Protein AF-A0AAJ6JNU2-F1 (afdb_monomer_lite)

pLDDT: mean 70.63, std 19.5, range [40.94, 92.75]

Sequence (84 aa):
MYQHRTKAVPGFTSRYNITRLVWFEICDDPISAISREKELGKRRWSWKTQLIEATNPQWNDLYESICIQGRHSGASRSDEPGIS

Foldseek 3Di:
DPPPPDDDDDDPPPPPPPVADQDDDDDPDPVVVVVVVVVVVPDDPVVVVVVSCVPRVPSHGCPVVVVVVVPPPDDPPDDDDDDD

Structure (mmCIF, N/CA/C/O backbone):
data_AF-A0AAJ6JNU2-F1
#
_entry.id   AF-A0AAJ6JNU2-F1
#
loop_
_atom_site.group_PDB
_atom_site.id
_atom_site.type_symbol
_atom_site.label_atom_id
_atom_site.label_alt_id
_atom_site.label_comp_id
_atom_site.label_asym_id
_atom_site.label_entity_id
_atom_site.label_seq_id
_atom_site.pdbx_PDB_ins_code
_atom_site.Cartn_x
_atom_site.Cartn_y
_atom_site.Cartn_z
_atom_site.occupancy
_atom_site.B_iso_or_equiv
_atom_site.auth_seq_id
_atom_site.auth_comp_id
_atom_site.auth_asym_id
_atom_site.auth_atom_id
_atom_site.pdbx_PDB_model_num
ATOM 1 N N . MET A 1 1 ? 20.402 -10.865 -23.757 1.00 53.56 1 MET A N 1
ATOM 2 C CA . MET A 1 1 ? 18.947 -11.039 -23.974 1.00 53.56 1 MET A CA 1
ATOM 3 C C . MET A 1 1 ? 18.566 -12.528 -23.958 1.00 53.56 1 MET A C 1
ATOM 5 O O . MET A 1 1 ? 18.018 -13.034 -24.922 1.00 53.56 1 MET A O 1
ATOM 9 N N . TYR A 1 2 ? 18.904 -13.243 -22.870 1.00 46.19 2 TYR A N 1
ATOM 10 C CA . TYR A 1 2 ? 18.595 -14.675 -22.668 1.00 46.19 2 TYR A CA 1
ATOM 11 C C . TYR A 1 2 ? 18.799 -15.099 -21.189 1.00 46.19 2 TYR A C 1
ATOM 13 O O . TYR A 1 2 ? 19.355 -16.152 -20.914 1.00 46.19 2 TYR A O 1
ATOM 21 N N . GLN A 1 3 ? 18.448 -14.248 -20.210 1.00 42.72 3 GLN A N 1
ATOM 22 C CA . GLN A 1 3 ? 18.671 -14.554 -18.776 1.00 42.72 3 GLN A CA 1
ATOM 23 C C . GLN A 1 3 ? 17.507 -14.205 -17.827 1.00 42.72 3 GLN A C 1
ATOM 25 O O . GLN A 1 3 ? 17.628 -14.409 -16.630 1.00 42.72 3 GLN A O 1
ATOM 30 N N . HIS A 1 4 ? 16.346 -13.766 -18.325 1.00 43.47 4 HIS A N 1
ATOM 31 C CA . HIS A 1 4 ? 15.155 -13.541 -17.479 1.00 43.47 4 HIS A CA 1
ATOM 32 C C . HIS A 1 4 ? 14.154 -14.709 -17.498 1.00 43.47 4 HIS A C 1
ATOM 34 O O . HIS A 1 4 ? 13.022 -14.587 -17.037 1.00 43.47 4 HIS A O 1
ATOM 40 N N . ARG A 1 5 ? 14.565 -15.862 -18.038 1.00 45.91 5 ARG A N 1
ATOM 41 C CA . ARG A 1 5 ? 13.714 -17.040 -18.232 1.00 45.91 5 ARG A CA 1
ATOM 42 C C . ARG A 1 5 ? 13.952 -18.092 -17.144 1.00 45.91 5 ARG A C 1
ATOM 44 O O . ARG A 1 5 ? 14.159 -19.257 -17.453 1.00 45.91 5 ARG A O 1
ATOM 51 N N . THR A 1 6 ? 13.898 -17.698 -15.876 1.00 41.66 6 THR A N 1
ATOM 52 C CA . THR A 1 6 ? 13.889 -18.645 -14.750 1.00 41.66 6 THR A CA 1
ATOM 53 C C . THR A 1 6 ? 13.015 -18.114 -13.618 1.00 41.66 6 THR A C 1
ATOM 55 O O . THR A 1 6 ? 13.286 -17.099 -12.988 1.00 41.66 6 THR A O 1
ATOM 58 N N . LYS A 1 7 ? 11.914 -18.834 -13.405 1.00 47.00 7 LYS A N 1
ATOM 59 C CA . LYS A 1 7 ? 10.867 -18.647 -12.399 1.00 47.00 7 LYS A CA 1
ATOM 60 C C . LYS A 1 7 ? 11.439 -18.698 -10.973 1.00 47.00 7 LYS A C 1
ATOM 62 O O . LYS A 1 7 ? 11.486 -19.774 -10.385 1.00 47.00 7 LYS A O 1
ATOM 67 N N . ALA A 1 8 ? 11.862 -17.572 -10.407 1.00 43.56 8 ALA A N 1
ATOM 68 C CA . ALA A 1 8 ? 12.512 -17.578 -9.098 1.00 43.56 8 ALA A CA 1
ATOM 69 C C . ALA A 1 8 ? 12.122 -16.384 -8.221 1.00 43.56 8 ALA A C 1
ATOM 71 O O . ALA A 1 8 ? 12.971 -15.569 -7.891 1.00 43.56 8 ALA A O 1
ATOM 72 N N . VAL A 1 9 ? 10.866 -16.315 -7.769 1.00 43.62 9 VAL A N 1
ATOM 73 C CA . VAL A 1 9 ? 10.634 -15.819 -6.402 1.00 43.62 9 VAL A CA 1
ATOM 74 C C . VAL A 1 9 ? 9.537 -16.652 -5.732 1.00 43.62 9 VAL A C 1
ATOM 76 O O . VAL A 1 9 ? 8.351 -16.347 -5.850 1.00 43.62 9 VAL A O 1
ATOM 79 N N . PRO A 1 10 ? 9.904 -17.730 -5.023 1.00 42.03 10 PRO A N 1
ATOM 80 C CA . PRO A 1 10 ? 9.057 -18.303 -3.991 1.00 42.03 10 PRO A CA 1
ATOM 81 C C . PRO A 1 10 ? 8.790 -17.236 -2.913 1.00 42.03 10 PRO A C 1
ATOM 83 O O . PRO A 1 10 ? 9.662 -16.899 -2.120 1.00 42.03 10 PRO A O 1
ATOM 86 N N . GLY A 1 11 ? 7.583 -16.667 -2.960 1.00 49.44 11 GLY A N 1
ATOM 87 C CA . GLY A 1 11 ? 6.817 -16.059 -1.868 1.00 49.44 11 GLY A CA 1
ATOM 88 C C . GLY A 1 11 ? 7.548 -15.195 -0.837 1.00 49.44 11 GLY A C 1
ATOM 89 O O . GLY A 1 11 ? 7.711 -15.616 0.306 1.00 49.44 11 GLY A O 1
ATOM 90 N N . PHE A 1 12 ? 7.808 -13.925 -1.164 1.00 47.69 12 PHE A N 1
ATOM 91 C CA . PHE A 1 12 ? 8.071 -12.880 -0.154 1.00 47.69 12 PHE A CA 1
ATOM 92 C C . PHE A 1 12 ? 6.893 -12.729 0.840 1.00 47.69 12 PHE A C 1
ATOM 94 O O . PHE A 1 12 ? 7.059 -12.311 1.984 1.00 47.69 12 PHE A O 1
ATOM 101 N N . THR A 1 13 ? 5.697 -13.142 0.414 1.00 49.03 13 THR A N 1
ATOM 102 C CA . THR A 1 13 ? 4.431 -13.113 1.154 1.00 49.03 13 THR A CA 1
ATOM 103 C C . THR A 1 13 ? 4.294 -14.203 2.221 1.00 49.03 13 THR A C 1
ATOM 105 O O . THR A 1 13 ? 3.520 -14.031 3.159 1.00 49.03 13 THR A O 1
ATOM 108 N N . SER A 1 14 ? 5.065 -15.297 2.154 1.00 48.47 14 SER A N 1
ATOM 109 C CA . SER A 1 14 ? 4.902 -16.432 3.080 1.00 48.47 14 SER A CA 1
ATOM 110 C C . SER A 1 14 ? 5.516 -16.198 4.464 1.00 48.47 14 SER A C 1
ATOM 112 O O . SER A 1 14 ? 5.129 -16.877 5.412 1.00 48.47 14 SER A O 1
ATOM 114 N N . ARG A 1 15 ? 6.480 -15.276 4.605 1.00 45.16 15 ARG A N 1
ATOM 115 C CA . ARG A 1 15 ? 7.185 -15.055 5.882 1.00 45.16 15 ARG A CA 1
ATOM 116 C C . ARG A 1 15 ? 6.548 -14.014 6.800 1.00 45.16 15 ARG A C 1
ATOM 118 O O . ARG A 1 15 ? 6.872 -14.014 7.981 1.00 45.16 15 ARG A O 1
ATOM 125 N N . TYR A 1 16 ? 5.668 -13.148 6.295 1.00 48.19 16 TYR A N 1
ATOM 126 C CA . TYR A 1 16 ? 5.219 -11.967 7.049 1.00 48.19 16 TYR A CA 1
ATOM 127 C C . TYR A 1 16 ? 3.746 -11.960 7.461 1.00 48.19 16 TYR A C 1
ATOM 129 O O . TYR A 1 16 ? 3.284 -10.950 7.980 1.00 48.19 16 TYR A O 1
ATOM 137 N N . ASN A 1 17 ? 3.001 -13.057 7.274 1.00 49.28 17 ASN A N 1
ATOM 138 C CA . ASN A 1 17 ? 1.565 -13.103 7.585 1.00 49.28 17 ASN A CA 1
ATOM 139 C C . ASN A 1 17 ? 0.806 -11.890 6.997 1.00 49.28 17 ASN A C 1
ATOM 141 O O . ASN A 1 17 ? -0.142 -11.377 7.589 1.00 49.28 17 ASN A O 1
ATOM 145 N N . ILE A 1 18 ? 1.267 -11.397 5.837 1.00 59.88 18 ILE A N 1
ATOM 146 C CA . ILE A 1 18 ? 0.602 -10.350 5.060 1.00 59.88 18 ILE A CA 1
ATOM 147 C C . ILE A 1 18 ? -0.564 -11.059 4.385 1.00 59.88 18 ILE A C 1
ATOM 149 O O . ILE A 1 18 ? -0.474 -11.507 3.249 1.00 59.88 18 ILE A O 1
ATOM 153 N N . THR A 1 19 ? -1.622 -11.282 5.156 1.00 65.06 19 THR A N 1
ATOM 154 C CA . THR A 1 19 ? -2.720 -12.170 4.770 1.00 65.06 19 THR A CA 1
ATOM 155 C C . THR A 1 19 ? -3.622 -11.586 3.691 1.00 65.06 19 THR A C 1
ATOM 157 O O . THR A 1 19 ? -4.452 -12.322 3.183 1.00 65.06 19 THR A O 1
ATOM 160 N N . ARG A 1 20 ? -3.526 -10.280 3.390 1.00 74.94 20 ARG A N 1
ATOM 161 C CA . ARG A 1 20 ? -4.389 -9.602 2.410 1.00 74.94 20 ARG A CA 1
ATOM 162 C C . ARG A 1 20 ? -3.654 -8.472 1.693 1.00 74.94 20 ARG A C 1
ATOM 164 O O . ARG A 1 20 ? -3.176 -7.542 2.348 1.00 74.94 20 ARG A O 1
ATOM 171 N N . LEU A 1 21 ? -3.614 -8.521 0.362 1.00 86.12 21 LEU A N 1
ATOM 172 C CA . LEU A 1 21 ? -3.146 -7.425 -0.486 1.00 86.12 21 LEU A CA 1
ATOM 173 C C . LEU A 1 21 ? -4.357 -6.616 -0.955 1.00 86.12 21 LEU A C 1
ATOM 175 O O . LEU A 1 21 ? -5.039 -7.020 -1.882 1.00 86.12 21 LEU A O 1
ATOM 179 N N . VAL A 1 22 ? -4.640 -5.471 -0.335 1.00 88.44 22 VAL A N 1
ATOM 180 C CA . VAL A 1 22 ? -5.854 -4.688 -0.662 1.00 88.44 22 VAL A CA 1
ATOM 181 C C . VAL A 1 22 ? -5.615 -3.525 -1.624 1.00 88.44 22 VAL A C 1
ATOM 183 O O . VAL A 1 22 ? -6.576 -2.976 -2.153 1.00 88.44 22 VAL A O 1
ATOM 186 N N . TRP A 1 23 ? -4.356 -3.148 -1.863 1.00 87.69 23 TRP A N 1
ATOM 187 C CA . TRP A 1 23 ? -3.985 -2.073 -2.783 1.00 87.69 23 TRP A CA 1
ATOM 188 C C . TRP A 1 23 ? -2.547 -2.238 -3.280 1.00 87.69 23 TRP A C 1
ATOM 190 O O . TRP A 1 23 ? -1.661 -2.605 -2.506 1.00 87.69 23 TRP A O 1
ATOM 200 N N . PHE A 1 24 ? -2.320 -1.945 -4.560 1.00 86.75 24 PHE A N 1
ATOM 201 C CA . PHE A 1 24 ? -0.999 -1.820 -5.170 1.00 86.75 24 PHE A CA 1
ATOM 202 C C . PHE A 1 24 ? -1.052 -0.786 -6.302 1.00 86.75 24 PHE A C 1
ATOM 204 O O . PHE A 1 24 ? -2.117 -0.508 -6.850 1.00 86.75 24 PHE A O 1
ATOM 211 N N . GLU A 1 25 ? 0.105 -0.244 -6.666 1.00 84.88 25 GLU A N 1
ATOM 212 C CA . GLU A 1 25 ? 0.274 0.666 -7.799 1.00 84.88 25 GLU A CA 1
ATOM 213 C C . GLU A 1 25 ? 1.429 0.150 -8.660 1.00 84.88 25 GLU A C 1
ATOM 215 O O . GLU A 1 25 ? 2.451 -0.296 -8.132 1.00 84.88 25 GLU A O 1
ATOM 220 N N . ILE A 1 26 ? 1.253 0.168 -9.981 1.00 85.56 26 ILE A N 1
ATOM 221 C CA . ILE A 1 26 ? 2.313 -0.172 -10.934 1.00 85.56 26 ILE A CA 1
ATOM 222 C C . ILE A 1 26 ? 3.031 1.127 -11.288 1.00 85.56 26 ILE A C 1
ATOM 224 O O . ILE A 1 26 ? 2.395 2.099 -11.687 1.00 85.56 26 ILE A O 1
ATOM 228 N N . CYS A 1 27 ? 4.353 1.139 -11.146 1.00 85.06 27 CYS A N 1
ATOM 229 C CA . CYS A 1 27 ? 5.194 2.251 -11.569 1.00 85.06 27 CYS A CA 1
ATOM 230 C C . CYS A 1 27 ? 6.143 1.772 -12.668 1.00 85.06 27 CYS A C 1
ATOM 232 O O . CYS A 1 27 ? 6.781 0.731 -12.517 1.00 85.06 27 CYS A O 1
ATOM 234 N N . ASP A 1 28 ? 6.268 2.557 -13.736 1.00 86.56 28 ASP A N 1
ATOM 235 C CA . ASP A 1 28 ? 7.109 2.212 -14.890 1.00 86.56 28 ASP A CA 1
ATOM 236 C C . ASP A 1 28 ? 8.611 2.374 -14.611 1.00 86.56 28 ASP A C 1
ATOM 238 O O . ASP A 1 28 ? 9.444 1.790 -15.299 1.00 86.56 28 ASP A O 1
ATOM 242 N N . ASP A 1 29 ? 8.959 3.159 -13.587 1.00 90.38 29 ASP A N 1
ATOM 243 C CA . ASP A 1 29 ? 10.336 3.472 -13.221 1.00 90.38 29 ASP A CA 1
ATOM 244 C C . ASP A 1 29 ? 10.594 3.236 -11.716 1.00 90.38 29 ASP A C 1
ATOM 246 O O . ASP A 1 29 ? 9.768 3.615 -10.870 1.00 90.38 29 ASP A O 1
ATOM 250 N N . PRO A 1 30 ? 11.740 2.633 -11.343 1.00 87.62 30 PRO A N 1
ATOM 251 C CA . PRO A 1 30 ? 12.075 2.352 -9.948 1.00 87.62 30 PRO A CA 1
ATOM 252 C C . PRO A 1 30 ? 12.212 3.609 -9.074 1.00 87.62 30 PRO A C 1
ATOM 254 O O . PRO A 1 30 ? 11.892 3.560 -7.885 1.00 87.62 30 PRO A O 1
ATOM 257 N N . ILE A 1 31 ? 12.644 4.748 -9.622 1.00 92.31 31 ILE A N 1
ATOM 258 C CA . ILE A 1 31 ? 12.748 6.020 -8.887 1.00 92.31 31 ILE A CA 1
ATOM 259 C C . ILE A 1 31 ? 11.349 6.529 -8.528 1.00 92.31 31 ILE A C 1
ATOM 261 O O . ILE A 1 31 ? 11.127 6.995 -7.401 1.00 92.31 31 ILE A O 1
ATOM 265 N N . SER A 1 32 ? 10.395 6.397 -9.453 1.00 88.31 32 SER A N 1
ATOM 266 C CA . SER A 1 32 ? 8.987 6.727 -9.212 1.00 88.31 32 SER A CA 1
ATOM 267 C C . SER A 1 32 ? 8.400 5.855 -8.103 1.00 88.31 32 SER A C 1
ATOM 269 O O . SER A 1 32 ? 7.798 6.395 -7.172 1.00 88.31 32 SER A O 1
ATOM 271 N N . ALA A 1 33 ? 8.664 4.543 -8.127 1.00 87.94 33 ALA A N 1
ATOM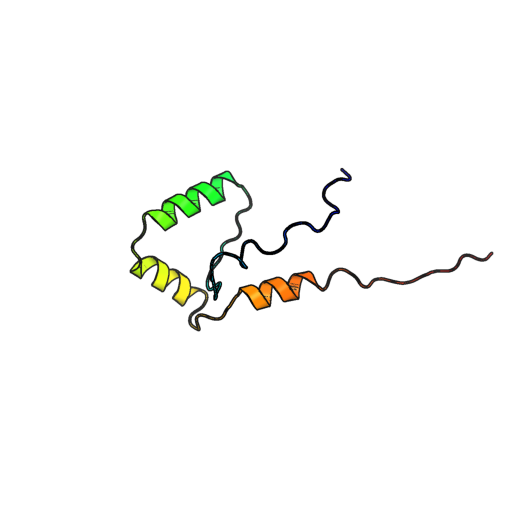 272 C CA . ALA A 1 33 ? 8.214 3.611 -7.089 1.00 87.94 33 ALA A CA 1
ATOM 273 C C . ALA A 1 33 ? 8.756 3.982 -5.695 1.00 87.94 33 ALA A C 1
ATOM 275 O O . ALA A 1 33 ? 7.985 4.117 -4.744 1.00 87.94 33 ALA A O 1
ATOM 276 N N . ILE A 1 34 ? 10.065 4.243 -5.581 1.00 90.38 34 ILE A N 1
ATOM 277 C CA . ILE A 1 34 ? 10.709 4.647 -4.316 1.00 90.38 34 ILE A CA 1
ATOM 278 C C . ILE A 1 34 ? 10.133 5.972 -3.798 1.00 90.38 34 ILE A C 1
ATOM 280 O O . ILE A 1 34 ? 9.934 6.156 -2.593 1.00 90.38 34 ILE A O 1
ATOM 284 N N . SER A 1 35 ? 9.887 6.927 -4.695 1.00 91.38 35 SER A N 1
ATOM 285 C CA . SER A 1 35 ? 9.329 8.229 -4.320 1.00 91.38 35 SER A CA 1
ATOM 286 C C . SER A 1 35 ? 7.899 8.087 -3.806 1.00 91.38 35 SER A C 1
ATOM 288 O O . SER A 1 35 ? 7.569 8.657 -2.761 1.00 91.38 35 SER A O 1
ATOM 290 N N . ARG A 1 36 ? 7.080 7.267 -4.475 1.00 89.38 36 ARG A N 1
ATOM 291 C CA . ARG A 1 36 ? 5.720 6.939 -4.033 1.00 89.38 36 ARG A CA 1
ATOM 292 C C . ARG A 1 36 ? 5.718 6.227 -2.690 1.00 89.38 36 ARG A C 1
ATOM 294 O O . ARG A 1 36 ? 4.990 6.650 -1.798 1.00 89.38 36 ARG A O 1
ATOM 301 N N . GLU A 1 37 ? 6.579 5.235 -2.491 1.00 89.81 37 GLU A N 1
ATOM 302 C CA . GLU A 1 37 ? 6.706 4.530 -1.212 1.00 89.81 37 GLU A CA 1
ATOM 303 C C . GLU A 1 37 ? 7.037 5.493 -0.060 1.00 89.81 37 GLU A C 1
ATOM 305 O O . GLU A 1 37 ? 6.366 5.491 0.977 1.00 89.81 37 GLU A O 1
ATOM 310 N N . LYS A 1 38 ? 8.012 6.389 -0.260 1.00 89.94 38 LYS A N 1
ATOM 311 C CA . LYS A 1 38 ? 8.365 7.424 0.728 1.00 89.94 38 LYS A CA 1
ATOM 312 C C . LYS A 1 38 ? 7.197 8.357 1.028 1.00 89.94 38 LYS A C 1
ATOM 314 O O . LYS A 1 38 ? 7.011 8.766 2.175 1.00 89.94 38 LYS A O 1
ATOM 319 N N . GLU A 1 39 ? 6.429 8.724 0.013 1.00 89.44 39 GLU A N 1
ATOM 320 C CA . GLU A 1 39 ? 5.276 9.602 0.167 1.00 89.44 39 GLU A CA 1
ATOM 321 C C . GLU A 1 39 ? 4.143 8.911 0.933 1.00 89.44 39 GLU A C 1
ATOM 323 O O . GLU A 1 39 ? 3.601 9.483 1.881 1.00 89.44 39 GLU A O 1
ATOM 328 N N . LEU A 1 40 ? 3.853 7.651 0.604 1.00 88.31 40 LEU A N 1
ATOM 329 C CA . LEU A 1 40 ? 2.909 6.806 1.333 1.00 88.31 40 LEU A CA 1
ATOM 330 C C . LEU A 1 40 ? 3.351 6.605 2.788 1.00 88.31 40 LEU A C 1
ATOM 332 O O . LEU A 1 40 ? 2.514 6.642 3.692 1.00 88.31 40 LEU A O 1
ATOM 336 N N . GLY A 1 41 ? 4.649 6.445 3.050 1.00 85.50 41 GLY A N 1
ATOM 337 C CA . GLY A 1 41 ? 5.200 6.329 4.403 1.00 85.50 41 GLY A CA 1
ATOM 338 C C . GLY A 1 41 ? 4.910 7.544 5.294 1.00 85.50 41 GLY A C 1
ATOM 339 O O . GLY A 1 41 ? 4.691 7.383 6.492 1.00 85.50 41 GLY A O 1
ATOM 340 N N . LYS A 1 42 ? 4.834 8.747 4.712 1.00 90.56 42 LYS A N 1
ATOM 341 C CA . LYS A 1 42 ? 4.605 10.012 5.438 1.00 90.56 42 LYS A CA 1
ATOM 342 C C . LYS A 1 42 ? 3.126 10.365 5.635 1.00 90.56 42 LYS A C 1
ATOM 344 O O . LYS A 1 42 ? 2.814 11.287 6.389 1.00 90.56 42 LYS A O 1
ATOM 349 N N . ARG A 1 43 ? 2.206 9.684 4.947 1.00 88.94 43 ARG A N 1
ATOM 350 C CA . ARG A 1 43 ? 0.770 10.002 4.984 1.00 88.94 43 ARG A CA 1
ATOM 351 C C . ARG A 1 43 ? 0.066 9.326 6.163 1.00 88.94 43 ARG A C 1
ATOM 353 O O . ARG A 1 43 ? 0.407 8.215 6.568 1.00 88.94 43 ARG A O 1
ATOM 360 N N . ARG A 1 44 ? -0.959 10.003 6.696 1.00 91.31 44 ARG A N 1
ATOM 361 C CA . ARG A 1 44 ? -1.801 9.500 7.797 1.00 91.31 44 ARG A CA 1
ATOM 362 C C . ARG A 1 44 ? -2.560 8.242 7.371 1.00 91.31 44 ARG A C 1
ATOM 364 O O . ARG A 1 44 ? -2.954 8.119 6.213 1.00 91.31 44 ARG A O 1
ATOM 371 N N . TRP A 1 45 ? -2.828 7.354 8.329 1.00 88.00 45 TRP A N 1
ATOM 372 C CA . TRP A 1 45 ? -3.581 6.117 8.091 1.00 88.00 45 TRP A CA 1
ATOM 373 C C . TRP A 1 45 ? -4.944 6.372 7.430 1.00 88.00 45 TRP A C 1
ATOM 375 O O . TRP A 1 45 ? -5.267 5.722 6.447 1.00 88.00 45 TRP A O 1
ATOM 385 N N . SER A 1 46 ? -5.677 7.400 7.871 1.00 90.75 46 SER A N 1
ATOM 386 C CA . SER A 1 46 ? -6.981 7.775 7.300 1.00 90.75 46 SER A CA 1
ATOM 387 C C . SER A 1 46 ? -6.935 8.129 5.814 1.00 90.75 46 SER A C 1
ATOM 389 O O . SER A 1 46 ? -7.911 7.918 5.098 1.00 90.75 46 SER A O 1
ATOM 391 N N . TRP A 1 47 ? -5.816 8.670 5.331 1.00 91.38 47 TRP A N 1
ATOM 392 C CA . TRP A 1 47 ? -5.647 8.944 3.910 1.00 91.38 47 TRP A CA 1
ATOM 393 C C . TRP A 1 47 ? -5.423 7.644 3.123 1.00 91.38 47 TRP A C 1
ATOM 395 O O . TRP A 1 47 ? -5.971 7.483 2.037 1.00 91.38 47 TRP A O 1
ATOM 405 N N . LYS A 1 48 ? -4.671 6.690 3.687 1.00 87.44 48 LYS A N 1
ATOM 406 C CA . LYS A 1 48 ? -4.476 5.364 3.078 1.00 87.44 48 LYS A CA 1
ATOM 407 C C . LYS A 1 48 ? -5.791 4.590 3.012 1.00 87.44 48 LYS A C 1
ATOM 409 O O . LYS A 1 48 ? -6.070 3.986 1.987 1.00 87.44 48 LYS A O 1
ATOM 414 N N . THR A 1 49 ? -6.612 4.663 4.061 1.00 89.88 49 THR A N 1
ATOM 415 C CA . THR A 1 49 ? -7.963 4.082 4.080 1.00 89.88 49 THR A CA 1
ATOM 416 C C . THR A 1 49 ? -8.814 4.636 2.943 1.00 89.88 49 THR A C 1
ATOM 418 O O . THR A 1 49 ? -9.341 3.851 2.171 1.00 89.88 49 THR A O 1
ATOM 421 N N . GLN A 1 50 ? -8.865 5.960 2.766 1.00 91.75 50 GLN A N 1
ATOM 422 C CA . GLN A 1 50 ? -9.612 6.577 1.661 1.00 91.75 50 GLN A CA 1
ATOM 423 C C . GLN A 1 50 ? -9.089 6.153 0.286 1.00 91.75 50 GLN A C 1
ATOM 425 O O . GLN A 1 50 ? -9.875 5.921 -0.625 1.00 91.75 50 GLN A O 1
ATOM 430 N N . LEU A 1 51 ? -7.767 6.031 0.125 1.00 91.25 51 LEU A N 1
ATOM 431 C CA . LEU A 1 51 ? -7.169 5.548 -1.120 1.00 91.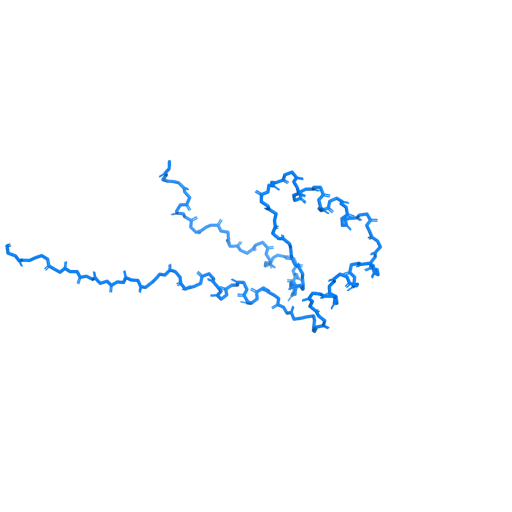25 51 LEU A CA 1
ATOM 432 C C . LEU A 1 51 ? -7.591 4.102 -1.428 1.00 91.25 51 LEU A C 1
ATOM 434 O O . LEU A 1 51 ? -7.948 3.789 -2.566 1.00 91.25 51 LEU A O 1
ATOM 438 N N . ILE A 1 52 ? -7.558 3.235 -0.413 1.00 90.25 52 ILE A N 1
ATOM 439 C CA . ILE A 1 52 ? -8.004 1.844 -0.525 1.00 90.25 52 ILE A CA 1
ATOM 440 C C . ILE A 1 52 ? -9.500 1.816 -0.828 1.00 90.25 52 ILE A C 1
ATOM 442 O O . ILE A 1 52 ? -9.895 1.179 -1.787 1.00 90.25 52 ILE A O 1
ATOM 446 N N . GLU A 1 53 ? -10.334 2.548 -0.095 1.00 92.75 53 GLU A N 1
ATOM 447 C CA . GLU A 1 53 ? -11.787 2.567 -0.303 1.00 92.75 53 GLU A CA 1
ATOM 448 C C . GLU A 1 53 ? -12.187 3.119 -1.677 1.00 92.75 53 GLU A C 1
ATOM 450 O O . GLU A 1 53 ? -13.143 2.634 -2.275 1.00 92.75 53 GLU A O 1
ATOM 455 N N . ALA A 1 54 ? -11.434 4.080 -2.218 1.00 92.00 54 ALA A N 1
ATOM 456 C CA . ALA A 1 54 ? -11.675 4.625 -3.552 1.00 92.00 54 ALA A CA 1
ATOM 457 C C . ALA A 1 54 ? -11.399 3.617 -4.682 1.00 92.00 54 ALA A C 1
ATOM 459 O O . ALA A 1 54 ? -11.973 3.736 -5.761 1.00 92.00 54 ALA A O 1
ATOM 460 N N . THR A 1 55 ? -10.514 2.642 -4.457 1.00 88.88 55 THR A N 1
ATOM 461 C CA . THR A 1 55 ? -10.057 1.689 -5.489 1.00 88.88 55 THR A CA 1
ATOM 462 C C . THR A 1 55 ? -10.525 0.253 -5.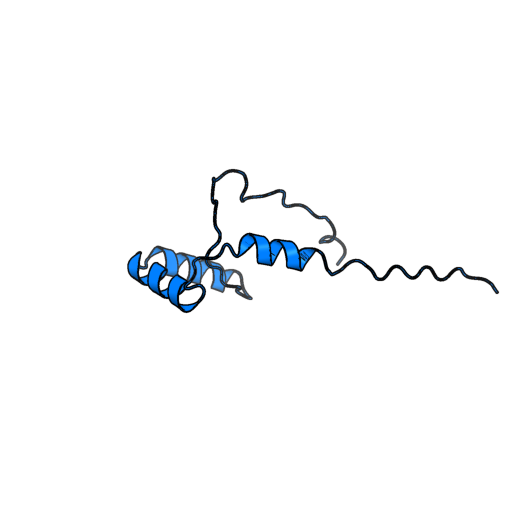242 1.00 88.88 55 THR A C 1
ATOM 464 O O . THR A 1 55 ? -10.695 -0.519 -6.180 1.00 88.88 55 THR A O 1
ATOM 467 N N . ASN A 1 56 ? -10.765 -0.099 -3.984 1.00 90.44 56 ASN A N 1
ATOM 468 C CA . ASN A 1 56 ? -11.168 -1.404 -3.481 1.00 90.44 56 ASN A CA 1
ATOM 469 C C . ASN A 1 56 ? -12.082 -1.228 -2.244 1.00 90.44 56 ASN A C 1
ATOM 471 O O . ASN A 1 56 ? -11.695 -1.570 -1.122 1.00 90.44 56 ASN A O 1
ATOM 475 N N . PRO A 1 57 ? -13.311 -0.704 -2.421 1.00 89.69 57 PRO A N 1
ATOM 476 C CA . PRO A 1 57 ? -14.246 -0.435 -1.319 1.00 89.69 57 PRO A CA 1
ATOM 477 C C . PRO A 1 57 ? -14.654 -1.690 -0.538 1.00 89.69 57 PRO A C 1
ATOM 479 O O . PRO A 1 57 ? -15.068 -1.599 0.613 1.00 89.69 57 PRO A O 1
ATOM 482 N N . GLN A 1 58 ? -14.531 -2.869 -1.151 1.00 89.44 58 GLN A N 1
ATOM 483 C CA . GLN A 1 58 ? -14.840 -4.156 -0.527 1.00 89.44 58 GLN A CA 1
ATOM 484 C C . GLN A 1 58 ? -13.647 -4.774 0.210 1.00 89.44 58 GLN A C 1
ATOM 486 O O . GLN A 1 58 ? -13.808 -5.814 0.844 1.00 89.44 58 GLN A O 1
ATOM 491 N N . TRP A 1 59 ? -12.465 -4.149 0.148 1.00 87.69 59 TRP A N 1
ATOM 492 C CA . TRP A 1 59 ? -11.240 -4.668 0.763 1.00 87.69 59 TRP A CA 1
ATOM 493 C C . TRP A 1 59 ? -10.915 -6.102 0.314 1.00 87.69 59 TRP A C 1
ATOM 495 O O . TRP A 1 59 ? -10.401 -6.913 1.090 1.00 87.69 59 TRP A O 1
ATOM 505 N N . ASN A 1 60 ? -11.226 -6.406 -0.949 1.00 85.56 60 ASN A N 1
ATOM 506 C CA . ASN A 1 60 ? -10.971 -7.704 -1.559 1.00 85.56 60 ASN A CA 1
ATOM 507 C C . ASN A 1 60 ? -9.463 -7.973 -1.611 1.00 85.56 60 ASN A C 1
ATOM 509 O O . ASN A 1 60 ? -8.668 -7.047 -1.797 1.00 85.56 60 ASN A O 1
ATOM 513 N N . ASP A 1 61 ? -9.068 -9.237 -1.475 1.00 86.50 61 ASP A N 1
ATOM 514 C CA . ASP A 1 61 ? -7.672 -9.622 -1.647 1.00 86.50 61 ASP A CA 1
ATOM 515 C C . ASP A 1 61 ? -7.308 -9.640 -3.138 1.00 86.50 61 ASP A C 1
ATOM 517 O O . ASP A 1 61 ? -7.767 -10.471 -3.923 1.00 86.50 61 ASP A O 1
ATOM 521 N N . LEU A 1 62 ? -6.471 -8.690 -3.538 1.00 82.38 62 LEU A N 1
ATOM 522 C CA . LEU A 1 62 ? -5.982 -8.539 -4.902 1.00 82.38 62 LEU A CA 1
ATOM 523 C C . LEU A 1 62 ? -4.906 -9.575 -5.238 1.00 82.38 62 LEU A C 1
ATOM 525 O O . LEU A 1 62 ? -4.618 -9.787 -6.418 1.00 82.38 62 LEU A O 1
ATOM 529 N N . TYR A 1 63 ? -4.320 -10.241 -4.238 1.00 78.88 63 TYR A N 1
ATOM 530 C CA . TYR A 1 63 ? -3.269 -11.228 -4.462 1.00 78.88 63 TYR A CA 1
ATOM 531 C C . TYR A 1 63 ? -3.763 -12.404 -5.310 1.00 78.88 63 TYR A C 1
ATOM 533 O O . TYR A 1 63 ? -3.113 -12.778 -6.287 1.00 78.88 63 TYR A O 1
ATOM 541 N N . GLU A 1 64 ? -4.940 -12.946 -4.985 1.00 69.38 64 GLU A N 1
ATOM 542 C CA . GLU A 1 64 ? -5.540 -14.061 -5.723 1.00 69.38 64 GLU A CA 1
ATOM 543 C C . GLU A 1 64 ? -5.785 -13.686 -7.191 1.00 69.38 64 GLU A C 1
ATOM 545 O O . GLU A 1 64 ? -5.378 -14.413 -8.100 1.00 69.38 64 GLU A O 1
ATOM 550 N N . SER A 1 65 ? -6.334 -12.492 -7.423 1.00 70.88 65 SER A N 1
ATOM 551 C CA . SER A 1 65 ? -6.560 -11.952 -8.768 1.00 70.88 65 SER A CA 1
ATOM 552 C C . SER A 1 65 ? -5.262 -11.863 -9.581 1.00 70.88 65 SER A C 1
ATOM 554 O O . SER A 1 65 ? -5.222 -12.296 -10.735 1.00 70.88 65 SER A O 1
ATOM 556 N N . ILE A 1 66 ? -4.174 -11.367 -8.981 1.00 73.94 66 ILE A N 1
ATOM 557 C CA . ILE A 1 66 ? -2.867 -11.231 -9.646 1.00 73.94 66 ILE A CA 1
ATOM 558 C C . ILE A 1 66 ? -2.241 -12.604 -9.937 1.00 73.94 66 ILE A C 1
ATOM 560 O O . ILE A 1 66 ? -1.712 -12.834 -11.028 1.00 73.94 66 ILE A O 1
ATOM 564 N N . CYS A 1 67 ? -2.316 -13.546 -8.994 1.00 67.56 67 CYS A N 1
ATOM 565 C CA . CYS A 1 67 ? -1.763 -14.889 -9.175 1.00 67.56 67 CYS A CA 1
ATOM 566 C C . CYS A 1 67 ? -2.468 -15.685 -10.283 1.00 67.56 67 CYS A C 1
ATOM 568 O O . CYS A 1 67 ? -1.818 -16.488 -10.962 1.00 67.56 67 CYS A O 1
ATOM 570 N N . ILE A 1 68 ? -3.769 -15.466 -10.492 1.00 59.22 68 ILE A N 1
ATOM 571 C CA . ILE A 1 68 ? -4.538 -16.135 -11.552 1.00 59.22 68 ILE A CA 1
ATOM 572 C C . ILE A 1 68 ? -4.153 -15.595 -12.941 1.00 59.22 68 ILE A C 1
ATOM 574 O O . ILE A 1 68 ? -4.013 -16.379 -13.884 1.00 59.22 68 ILE A O 1
ATOM 578 N N . GLN A 1 69 ? -3.871 -14.294 -13.070 1.00 53.25 69 GLN A N 1
ATOM 579 C CA . GLN A 1 69 ? -3.475 -13.680 -14.350 1.00 53.25 69 GLN A CA 1
ATOM 580 C C . GLN A 1 69 ? -2.111 -14.177 -14.875 1.00 53.25 69 GLN A C 1
ATOM 582 O O . GLN A 1 69 ? -1.865 -14.168 -16.079 1.00 53.25 69 GLN A O 1
ATOM 587 N N . GLY A 1 70 ? -1.242 -14.701 -14.002 1.00 52.31 70 GLY A N 1
ATOM 588 C CA . GLY A 1 70 ? 0.053 -15.283 -14.380 1.00 52.31 70 GLY A CA 1
ATOM 589 C C . GLY A 1 70 ? -0.002 -16.688 -15.003 1.00 52.31 70 GLY A C 1
ATOM 590 O O . GLY A 1 70 ? 1.033 -17.193 -15.445 1.00 52.31 70 GLY A O 1
ATOM 591 N N . ARG A 1 71 ? -1.172 -17.347 -15.041 1.00 49.66 71 ARG A N 1
ATOM 592 C CA . ARG A 1 71 ? -1.324 -18.723 -15.564 1.00 49.66 71 ARG A CA 1
ATOM 593 C C . ARG A 1 71 ? -1.791 -18.823 -17.022 1.00 49.66 71 ARG A C 1
ATOM 595 O O . ARG A 1 71 ? -1.754 -19.922 -17.565 1.00 49.66 71 ARG A O 1
ATOM 602 N N . HIS A 1 72 ? -2.164 -17.720 -17.676 1.00 45.47 72 HIS A N 1
ATOM 603 C CA . HIS A 1 72 ? -2.792 -17.747 -19.010 1.00 45.47 72 HIS A CA 1
ATOM 604 C C . HIS A 1 72 ? -1.876 -17.449 -20.213 1.00 45.47 72 HIS A C 1
ATOM 606 O O . HIS A 1 72 ? -2.370 -17.264 -21.320 1.00 45.47 72 HIS A O 1
ATOM 612 N N . SER A 1 73 ? -0.550 -17.500 -20.054 1.00 48.19 73 SER A N 1
ATOM 613 C CA . SER A 1 73 ? 0.399 -17.365 -21.176 1.00 48.19 73 SER A CA 1
ATOM 614 C C . SER A 1 73 ? 1.253 -18.622 -21.312 1.00 48.19 73 SER A C 1
ATOM 616 O O . SER A 1 73 ? 2.444 -18.627 -21.004 1.00 48.19 73 SER A O 1
ATOM 618 N N . GLY A 1 74 ? 0.632 -19.734 -21.706 1.00 50.97 74 GLY A N 1
ATOM 619 C CA . GLY A 1 74 ? 1.343 -21.005 -21.824 1.00 50.97 74 GLY A CA 1
ATOM 620 C C . GLY A 1 74 ? 0.514 -22.164 -22.357 1.00 50.97 74 GLY A C 1
ATOM 621 O O . GLY A 1 74 ? 0.577 -23.242 -21.780 1.00 50.97 74 GLY A O 1
ATOM 622 N N . ALA A 1 75 ? -0.258 -21.964 -23.426 1.00 48.06 75 ALA A N 1
ATOM 623 C CA . ALA A 1 75 ? -0.876 -23.072 -24.156 1.00 48.06 75 ALA A CA 1
ATOM 624 C C . ALA A 1 75 ? -1.108 -22.726 -25.638 1.00 48.06 75 ALA A C 1
ATOM 626 O O . ALA A 1 75 ? -2.232 -22.754 -26.118 1.00 48.06 75 ALA A O 1
ATOM 627 N N . SER A 1 76 ? -0.032 -22.436 -26.374 1.00 46.59 76 SER A N 1
ATOM 628 C CA . SER A 1 76 ? 0.011 -22.747 -27.809 1.00 46.59 76 SER A CA 1
ATOM 629 C C . SER A 1 76 ? 0.997 -23.890 -27.986 1.00 46.59 76 SER A C 1
ATOM 631 O O . SER A 1 76 ? 2.176 -23.691 -28.268 1.00 46.59 76 SER A O 1
ATOM 633 N N . ARG A 1 77 ? 0.510 -25.096 -27.693 1.00 51.91 77 ARG A N 1
ATOM 634 C CA . ARG A 1 77 ? 1.134 -26.351 -28.089 1.00 51.91 77 ARG A CA 1
ATOM 635 C C . ARG A 1 77 ? 0.396 -26.793 -29.347 1.00 51.91 77 ARG A C 1
ATOM 637 O O . ARG A 1 77 ? -0.672 -27.381 -29.245 1.00 51.91 77 ARG A O 1
ATOM 644 N N . SER A 1 78 ? 0.953 -26.453 -30.501 1.00 47.91 78 SER A N 1
ATOM 645 C CA . SER A 1 78 ? 0.611 -27.099 -31.763 1.00 47.91 78 SER A CA 1
ATOM 646 C C . SER A 1 78 ? 1.915 -27.644 -32.316 1.00 47.91 78 SER A C 1
ATOM 648 O O . SER A 1 78 ? 2.688 -26.931 -32.950 1.00 47.91 78 SER A O 1
ATOM 650 N N . ASP A 1 79 ? 2.190 -28.884 -31.928 1.00 50.50 79 ASP A N 1
ATOM 651 C CA . ASP A 1 79 ? 3.146 -29.765 -32.576 1.00 50.50 79 ASP A CA 1
ATOM 652 C C . ASP A 1 79 ? 2.751 -29.888 -34.065 1.00 50.50 79 ASP A C 1
ATOM 654 O O . ASP A 1 79 ? 1.676 -30.399 -34.370 1.00 50.50 79 ASP A O 1
ATOM 658 N N . GLU A 1 80 ? 3.587 -29.406 -34.985 1.00 48.75 80 GLU A N 1
ATOM 659 C CA . GLU A 1 80 ? 3.521 -29.763 -36.411 1.00 48.75 80 GLU A CA 1
ATOM 660 C C . GLU A 1 80 ? 4.641 -30.783 -36.669 1.00 48.75 80 GLU A C 1
ATOM 662 O O . GLU A 1 80 ? 5.822 -30.438 -36.536 1.00 48.75 80 GLU A O 1
ATOM 667 N N . PRO A 1 81 ? 4.320 -32.056 -36.965 1.00 58.81 81 PRO A N 1
ATOM 668 C CA . PRO A 1 81 ? 5.316 -33.044 -37.337 1.00 58.81 81 PRO A CA 1
ATOM 669 C C . PRO A 1 81 ? 5.708 -32.827 -38.801 1.00 58.81 81 PRO A C 1
ATOM 671 O O . PRO A 1 81 ? 4.870 -32.880 -39.695 1.00 58.81 81 PRO A O 1
ATOM 674 N N . GLY A 1 82 ? 6.995 -32.601 -39.057 1.00 59.62 82 GLY A N 1
ATOM 675 C CA . GLY A 1 82 ? 7.502 -32.531 -40.423 1.00 59.62 82 GLY A CA 1
ATOM 676 C C . GLY A 1 82 ? 7.45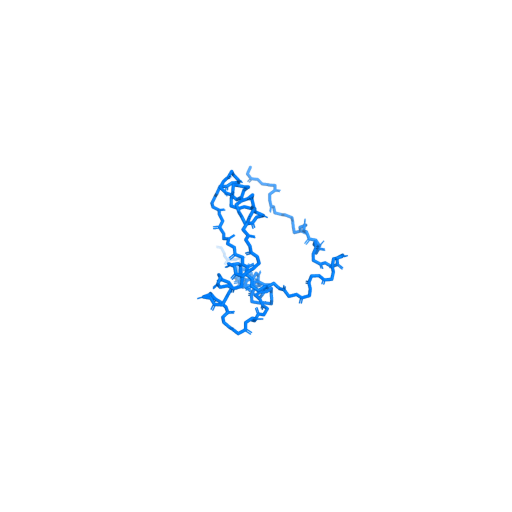3 -33.890 -41.116 1.00 59.62 82 GLY A C 1
ATOM 677 O O . GLY A 1 82 ? 8.032 -34.827 -40.581 1.00 59.62 82 GLY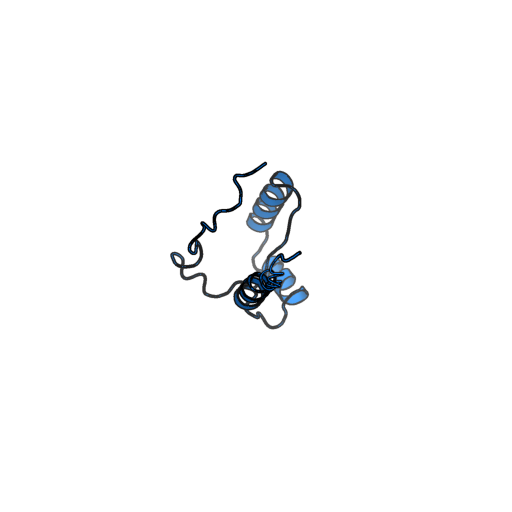 A O 1
ATOM 678 N N . ILE A 1 83 ? 6.816 -33.955 -42.292 1.00 40.94 83 ILE A N 1
ATOM 679 C CA . ILE A 1 83 ? 7.080 -34.821 -43.467 1.00 40.94 83 ILE A CA 1
ATOM 680 C C . ILE A 1 83 ? 6.405 -34.064 -44.645 1.00 40.94 83 ILE A C 1
ATOM 682 O O . ILE A 1 83 ? 5.240 -33.703 -44.510 1.00 40.94 83 ILE A O 1
ATOM 686 N N . SER A 1 84 ? 7.068 -33.608 -45.714 1.00 44.41 84 SER A N 1
ATOM 687 C CA . SER A 1 84 ? 7.780 -34.313 -46.797 1.00 44.41 84 SER A CA 1
ATOM 688 C C . SER A 1 84 ? 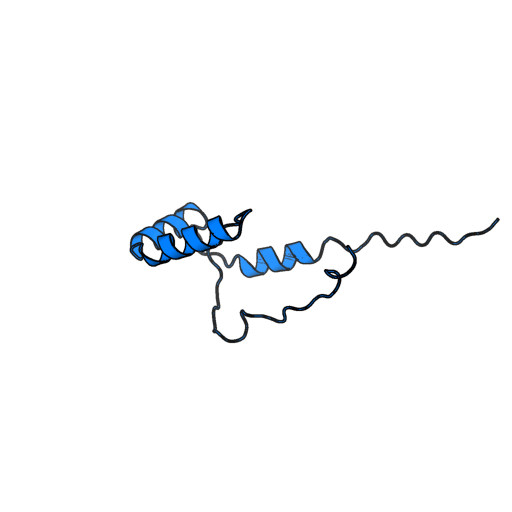8.717 -33.361 -47.538 1.00 44.41 84 SER A C 1
ATOM 690 O O . SER A 1 84 ? 8.347 -32.174 -47.679 1.00 44.41 84 SER A O 1
#

Secondary structure (DSSP, 8-state):
---S-S-----GGGTTT----------SSHHHHHHHHHHHHHS-HHHHHHHHHHH-TT---HHHHHHHHTTSS-----------

Radius of gyration: 19.29 Å; chains: 1; bounding box: 34×45×55 Å